Protein AF-A0A3R8VIB9-F1 (afdb_monomer_lite)

Foldseek 3Di:
DQLVVVLVVVPWDKDKDKDKDFQCQLVQWDAQLNVLCVVFRGKIKIWMWIWTDDPQFAIKIKIKIKIQGPWQVSQVVSLVQVVDPPRIDGRRDDPVPCVQVDDFDCPLKDWDDDTRITMIMTMGGTDPDDTPPCNSVVSVVSVPD

pLDDT: mean 82.76, std 10.41, range [47.41, 95.5]

Radius of gyration: 14.97 Å; chains: 1; bounding box: 38×25×40 Å

Sequence (145 aa):
MRAVARWKARGYRVEVEERRQVGACGATAYGTVKRFFASHPRRTLHRFLDDLHKPRGGSVVVAASTVDMPDVEPADQFTDLVDAHGTGNVLVLPEEFQTYRVRFTGHRYDSWLEDTLATHIQVEPAGGREPGLFTTTEVMRLARW

Secondary structure (DSSP, 8-state):
-THHHHHHHTT-EEEEEEEEEESGGGTTB-HHHHHHHHH----EEEEEEEEEEETTTEEEEEEEEEEE-SSHHHHHHHHHHHHSTTS--B----GGGGGG-----SSSEEEEEETTEEEEEEEEESTTSPPPHHHHHHHHHHH--

Organism: NCBI:txid2492662

Structure (mmCIF, N/CA/C/O backbone):
data_AF-A0A3R8VIB9-F1
#
_entry.id   AF-A0A3R8VIB9-F1
#
loop_
_atom_site.group_PDB
_atom_site.id
_atom_site.type_symbol
_atom_site.label_atom_id
_atom_site.label_alt_id
_atom_site.label_comp_id
_atom_site.label_asym_id
_atom_site.label_entity_id
_atom_site.label_seq_id
_atom_site.pdbx_PDB_ins_code
_atom_site.Cartn_x
_atom_site.Cartn_y
_atom_site.Cartn_z
_atom_site.occupancy
_atom_site.B_iso_or_equiv
_atom_site.auth_seq_id
_atom_site.auth_comp_id
_atom_site.auth_asym_id
_atom_site.auth_atom_id
_atom_site.pdbx_PDB_model_num
ATOM 1 N N . MET A 1 1 ? 9.510 6.167 2.430 1.00 67.81 1 MET A N 1
ATOM 2 C CA . MET A 1 1 ? 9.654 4.742 2.837 1.00 67.81 1 MET A CA 1
ATOM 3 C C . MET A 1 1 ? 11.130 4.319 2.844 1.00 67.81 1 MET A C 1
ATOM 5 O O . MET A 1 1 ? 11.864 4.761 1.965 1.00 67.81 1 MET A O 1
ATOM 9 N N . ARG A 1 2 ? 11.591 3.465 3.783 1.00 78.19 2 ARG A N 1
ATOM 10 C CA . ARG A 1 2 ? 13.001 2.985 3.826 1.00 78.19 2 ARG A CA 1
ATOM 11 C C . ARG A 1 2 ? 13.422 2.220 2.555 1.00 78.19 2 ARG A C 1
ATOM 13 O O . ARG A 1 2 ? 14.588 2.261 2.166 1.00 78.19 2 ARG A O 1
ATOM 20 N N . ALA A 1 3 ? 12.459 1.611 1.864 1.00 86.44 3 ALA A N 1
ATOM 21 C CA . ALA A 1 3 ? 12.652 0.882 0.610 1.00 86.44 3 ALA A CA 1
ATOM 22 C C . ALA A 1 3 ? 13.315 1.700 -0.508 1.00 86.44 3 ALA A C 1
ATOM 24 O O . ALA A 1 3 ? 14.139 1.158 -1.242 1.00 86.44 3 ALA A O 1
ATOM 25 N N . VAL A 1 4 ? 13.041 3.008 -0.597 1.00 88.12 4 VAL A N 1
ATOM 26 C CA . VAL A 1 4 ? 13.590 3.879 -1.654 1.00 88.12 4 VAL A CA 1
ATOM 27 C C . VAL A 1 4 ? 15.118 3.859 -1.659 1.00 88.12 4 VAL A C 1
ATOM 29 O O . VAL A 1 4 ? 15.741 3.730 -2.713 1.00 88.12 4 VAL A O 1
ATOM 32 N N . ALA A 1 5 ? 15.741 3.940 -0.480 1.00 90.12 5 ALA A N 1
ATOM 33 C CA . ALA A 1 5 ? 17.196 3.899 -0.360 1.00 90.12 5 ALA A CA 1
ATOM 34 C C . ALA A 1 5 ? 17.767 2.551 -0.829 1.00 90.12 5 ALA A C 1
ATOM 36 O O . ALA A 1 5 ? 18.795 2.510 -1.505 1.00 90.12 5 ALA A O 1
ATOM 37 N N . ARG A 1 6 ? 17.072 1.450 -0.528 1.00 92.12 6 ARG A N 1
ATOM 38 C CA . ARG A 1 6 ? 17.483 0.093 -0.909 1.00 92.12 6 ARG A CA 1
ATOM 39 C C . ARG A 1 6 ? 17.341 -0.157 -2.406 1.00 92.12 6 ARG A C 1
ATOM 41 O O . ARG A 1 6 ? 18.248 -0.723 -3.015 1.00 92.12 6 ARG A O 1
ATOM 48 N N . TRP A 1 7 ? 16.258 0.314 -3.024 1.00 92.19 7 TRP A N 1
ATOM 49 C CA . TRP A 1 7 ? 16.106 0.261 -4.478 1.00 92.19 7 TRP A CA 1
ATOM 50 C C . TRP A 1 7 ? 17.202 1.076 -5.175 1.00 92.19 7 TRP A C 1
ATOM 52 O O . TRP A 1 7 ? 17.873 0.558 -6.069 1.00 92.19 7 TRP A O 1
ATOM 62 N N . LYS A 1 8 ? 17.491 2.299 -4.710 1.00 91.69 8 LYS A N 1
ATOM 63 C CA . LYS A 1 8 ? 18.607 3.101 -5.243 1.00 91.69 8 LYS A CA 1
ATOM 64 C C . LYS A 1 8 ? 19.954 2.381 -5.104 1.00 91.69 8 LYS A C 1
ATOM 66 O O . LYS A 1 8 ? 20.691 2.284 -6.083 1.00 91.69 8 LYS A O 1
ATOM 71 N N . ALA A 1 9 ? 20.243 1.791 -3.941 1.00 92.31 9 ALA A N 1
ATOM 72 C CA . ALA A 1 9 ? 21.464 1.011 -3.712 1.00 92.31 9 ALA A CA 1
ATOM 73 C C . ALA A 1 9 ? 21.586 -0.212 -4.642 1.00 92.31 9 ALA A C 1
ATOM 75 O O . ALA A 1 9 ? 22.690 -0.638 -4.978 1.00 92.31 9 ALA A O 1
ATOM 76 N N . ARG A 1 10 ? 20.457 -0.760 -5.109 1.00 91.25 10 ARG A N 1
ATOM 77 C CA . ARG A 1 10 ? 20.412 -1.877 -6.061 1.00 91.25 10 ARG A CA 1
ATOM 78 C C . ARG A 1 10 ? 20.484 -1.444 -7.536 1.00 91.25 10 ARG A C 1
ATOM 80 O O . ARG A 1 10 ? 20.451 -2.293 -8.433 1.00 91.25 10 ARG A O 1
ATOM 87 N N . GLY A 1 11 ? 20.629 -0.143 -7.792 1.00 90.81 11 GLY A N 1
ATOM 88 C CA . GLY A 1 11 ? 20.794 0.436 -9.125 1.00 90.81 11 GLY A CA 1
ATOM 89 C C . GLY A 1 11 ? 19.483 0.783 -9.832 1.00 90.81 11 GLY A C 1
ATOM 90 O O . GLY A 1 11 ? 19.488 0.945 -11.053 1.00 90.81 11 GLY A O 1
ATOM 91 N N . TYR A 1 12 ? 18.368 0.877 -9.102 1.00 91.25 12 TYR A N 1
ATOM 92 C CA . TYR A 1 12 ? 17.132 1.432 -9.648 1.00 91.25 12 TYR A CA 1
ATOM 93 C C . TYR A 1 12 ? 17.227 2.958 -9.697 1.00 91.25 12 TYR A C 1
ATOM 95 O O . TYR A 1 12 ? 17.620 3.602 -8.721 1.00 91.25 12 TYR A O 1
ATOM 103 N N . ARG A 1 13 ? 16.823 3.541 -10.827 1.00 90.50 13 ARG A N 1
ATOM 104 C CA . ARG A 1 13 ? 16.376 4.936 -10.845 1.00 90.50 13 ARG A CA 1
ATOM 105 C C . ARG A 1 13 ? 14.964 4.953 -10.271 1.00 90.50 13 ARG A C 1
ATOM 107 O O . ARG A 1 13 ? 14.156 4.126 -10.678 1.00 90.50 13 ARG A O 1
ATOM 114 N N . VAL A 1 14 ? 14.726 5.828 -9.299 1.00 88.50 14 VAL A N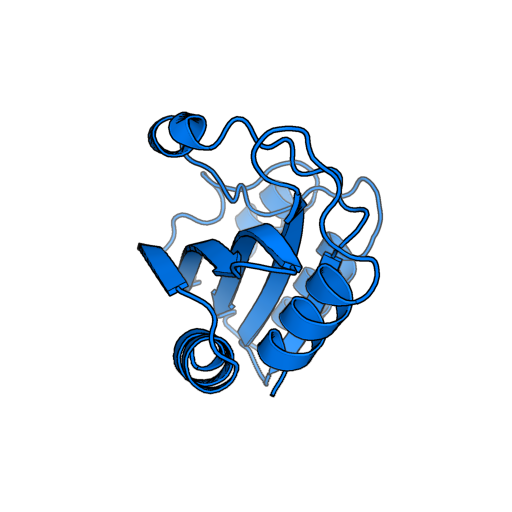 1
ATOM 115 C CA . VAL A 1 14 ? 13.464 5.905 -8.554 1.00 88.50 14 VAL A CA 1
ATOM 116 C C . VAL A 1 14 ? 12.936 7.326 -8.663 1.00 88.50 14 VAL A C 1
ATOM 118 O O . VAL A 1 14 ? 13.600 8.252 -8.184 1.00 88.50 14 VAL A O 1
ATOM 121 N N . GLU A 1 15 ? 11.769 7.476 -9.273 1.00 85.06 15 GLU A N 1
ATOM 122 C CA . GLU A 1 15 ? 10.972 8.702 -9.249 1.00 85.06 15 GLU A CA 1
ATOM 123 C C . GLU A 1 15 ? 9.828 8.493 -8.258 1.00 85.06 15 GLU A C 1
ATOM 125 O O . GLU A 1 15 ? 9.075 7.533 -8.386 1.00 85.06 15 GLU A O 1
ATOM 130 N N . VAL A 1 16 ? 9.766 9.341 -7.230 1.00 78.81 16 VAL A N 1
ATOM 131 C CA . VAL A 1 16 ? 8.868 9.177 -6.080 1.00 78.81 16 VAL A CA 1
ATOM 132 C C . VAL A 1 16 ? 7.800 10.255 -6.124 1.00 78.81 16 VAL A C 1
ATOM 134 O O . VAL A 1 16 ? 8.125 11.442 -6.168 1.00 78.81 16 VAL A O 1
ATOM 137 N N . GLU A 1 17 ? 6.547 9.850 -5.993 1.00 76.38 17 GLU A N 1
ATOM 138 C CA . GLU A 1 17 ? 5.427 10.730 -5.696 1.00 76.38 17 GLU A CA 1
ATOM 139 C C . GLU A 1 17 ? 4.744 10.258 -4.406 1.00 76.38 17 GLU A C 1
ATOM 141 O O . GLU A 1 17 ? 4.327 9.107 -4.276 1.00 76.38 17 GLU A O 1
ATOM 146 N N . GLU A 1 18 ? 4.621 11.141 -3.414 1.00 76.56 18 GLU A N 1
ATOM 147 C CA . GLU A 1 18 ? 4.083 10.777 -2.102 1.00 76.56 18 GLU A CA 1
ATOM 148 C C . GLU A 1 18 ? 2.989 11.730 -1.618 1.00 76.56 18 GLU A C 1
ATOM 150 O O . GLU A 1 18 ? 3.015 12.936 -1.869 1.00 76.56 18 GLU A O 1
ATOM 155 N N . ARG A 1 19 ? 2.005 11.188 -0.892 1.00 73.44 19 ARG A N 1
ATOM 156 C CA . ARG A 1 19 ? 0.959 11.974 -0.231 1.00 73.44 19 ARG A CA 1
ATOM 157 C C . ARG A 1 19 ? 0.668 11.434 1.163 1.00 73.44 19 ARG A C 1
ATOM 159 O O . ARG A 1 19 ? 0.257 10.286 1.333 1.00 73.44 19 ARG A O 1
ATOM 166 N N . ARG A 1 20 ? 0.774 12.315 2.159 1.00 73.44 20 ARG A N 1
ATOM 167 C CA . ARG A 1 20 ? 0.373 12.055 3.546 1.00 73.44 20 ARG A CA 1
ATOM 168 C C . ARG A 1 20 ? -0.930 12.774 3.871 1.00 73.44 20 ARG A C 1
ATOM 170 O O . ARG A 1 20 ? -1.066 13.962 3.590 1.00 73.44 20 ARG A O 1
ATOM 177 N N . GLN A 1 21 ? -1.884 12.066 4.467 1.00 70.94 21 GLN A N 1
ATOM 178 C CA . GLN A 1 21 ? -3.194 12.605 4.831 1.00 70.94 21 GLN A CA 1
ATOM 179 C C . GLN A 1 21 ? -3.637 12.056 6.193 1.00 70.94 21 GLN A C 1
ATOM 181 O O . GLN A 1 21 ? -3.585 10.854 6.446 1.00 70.94 21 GLN A O 1
ATOM 186 N N . VAL A 1 22 ? -4.113 12.934 7.075 1.00 66.62 22 VAL A N 1
ATOM 187 C CA . VAL A 1 22 ? -4.721 12.545 8.358 1.00 66.62 22 VAL A CA 1
ATOM 188 C C . VAL A 1 22 ? -6.234 12.413 8.165 1.00 66.62 22 VAL A C 1
ATOM 190 O O . VAL A 1 22 ? -6.844 13.263 7.523 1.00 66.62 22 VAL A O 1
ATOM 193 N N . GLY A 1 23 ? -6.850 11.341 8.676 1.00 64.62 23 GLY A N 1
ATOM 194 C CA . GLY A 1 23 ? -8.314 11.167 8.685 1.00 64.62 23 GLY A CA 1
ATOM 195 C C . GLY A 1 23 ? -8.983 10.838 7.337 1.00 64.62 23 GLY A C 1
ATOM 196 O O . GLY A 1 23 ? -10.181 10.565 7.302 1.00 64.62 23 GLY A O 1
ATOM 197 N N . ALA A 1 24 ? -8.244 10.797 6.225 1.00 67.75 24 ALA A N 1
ATOM 198 C CA . ALA A 1 24 ? -8.819 10.639 4.883 1.00 67.75 24 ALA A CA 1
ATOM 199 C C . ALA A 1 24 ? -9.135 9.188 4.464 1.00 67.75 24 ALA A C 1
ATOM 201 O O . ALA A 1 24 ? -9.740 8.992 3.410 1.00 67.75 24 ALA A O 1
ATOM 202 N N . CYS A 1 25 ? -8.786 8.160 5.255 1.00 75.81 25 CYS A N 1
ATOM 203 C CA . CYS A 1 25 ? -8.808 6.779 4.741 1.00 75.81 25 CYS A CA 1
ATOM 204 C C . CYS A 1 25 ? -10.201 6.276 4.335 1.00 75.81 25 CYS A C 1
ATOM 206 O O . CYS A 1 25 ? -10.300 5.418 3.472 1.00 75.81 25 CYS A O 1
ATOM 208 N N . GLY A 1 26 ? -11.284 6.834 4.890 1.00 78.81 26 GLY A N 1
ATOM 209 C CA . GLY A 1 26 ? -12.646 6.478 4.471 1.00 78.81 26 GLY A CA 1
ATOM 210 C C . GLY A 1 26 ? -13.011 7.030 3.087 1.00 78.81 26 GLY A C 1
ATOM 211 O O . GLY A 1 26 ? -13.725 6.379 2.327 1.00 78.81 26 GLY A O 1
ATOM 212 N N . ALA A 1 27 ? -12.502 8.214 2.735 1.00 81.38 27 ALA A N 1
ATOM 213 C CA . ALA A 1 27 ? -12.693 8.807 1.412 1.00 81.38 27 ALA A CA 1
ATOM 214 C C . ALA A 1 27 ? -11.809 8.128 0.355 1.00 81.38 27 ALA A C 1
ATOM 216 O O . ALA A 1 27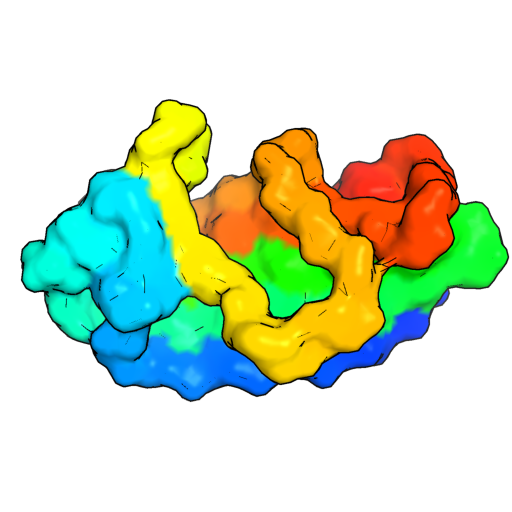 ? -12.167 8.084 -0.818 1.00 81.38 27 ALA A O 1
ATOM 217 N N . THR A 1 28 ? -10.679 7.563 0.781 1.00 82.62 28 THR A N 1
ATOM 218 C CA . THR A 1 28 ? -9.697 6.904 -0.083 1.00 82.62 28 THR A CA 1
ATOM 219 C C . THR A 1 28 ? -9.730 5.384 0.047 1.00 82.62 28 THR A C 1
ATOM 221 O O . THR A 1 28 ? -8.712 4.748 -0.178 1.00 82.62 28 THR A O 1
ATOM 224 N N . ALA A 1 29 ? -10.861 4.781 0.411 1.00 87.31 29 ALA A N 1
ATOM 225 C CA . ALA A 1 29 ? -11.032 3.329 0.463 1.00 87.31 29 ALA A CA 1
ATOM 226 C C . ALA A 1 29 ? -12.340 2.894 -0.196 1.00 87.31 29 ALA A C 1
ATOM 228 O O . ALA A 1 29 ? -13.273 3.685 -0.360 1.00 87.31 29 ALA A O 1
ATOM 229 N N . TYR A 1 30 ? -12.422 1.613 -0.544 1.00 87.56 30 TYR A N 1
ATOM 230 C CA . TYR A 1 30 ? -13.605 0.995 -1.142 1.00 87.56 30 TYR A CA 1
ATOM 231 C C . TYR A 1 30 ? -13.925 -0.357 -0.487 1.00 87.56 30 TYR A C 1
ATOM 233 O O . TYR A 1 30 ? -13.180 -0.845 0.361 1.00 87.56 30 TYR A O 1
ATOM 241 N N . GLY A 1 31 ? -15.073 -0.944 -0.833 1.00 90.06 31 GLY A N 1
ATOM 242 C CA . GLY A 1 31 ? -15.498 -2.245 -0.305 1.00 90.06 31 GLY A CA 1
ATOM 243 C C . GLY A 1 31 ? -15.771 -2.261 1.207 1.00 90.06 31 GLY A C 1
ATOM 244 O O . GLY A 1 31 ? -16.228 -1.279 1.796 1.00 90.06 31 GLY A O 1
ATOM 245 N N . THR A 1 32 ? -15.507 -3.406 1.834 1.00 93.12 32 THR A N 1
ATOM 246 C CA . THR A 1 32 ? -15.556 -3.624 3.286 1.00 93.12 32 THR A CA 1
ATOM 247 C C . THR A 1 32 ? -14.524 -2.786 4.029 1.00 93.12 32 THR A C 1
ATOM 249 O O . THR A 1 32 ? -14.856 -2.256 5.086 1.00 93.12 32 THR A O 1
ATOM 252 N N . VAL A 1 33 ? -13.340 -2.559 3.458 1.00 91.50 33 VAL A N 1
ATOM 253 C CA . VAL A 1 33 ? -12.314 -1.685 4.055 1.00 91.50 33 VAL A CA 1
ATOM 254 C C . VAL A 1 33 ? -12.850 -0.272 4.302 1.00 91.50 33 VAL A C 1
ATOM 256 O O . VAL A 1 33 ? -12.654 0.297 5.374 1.00 91.50 33 VAL A O 1
ATOM 259 N N . LYS A 1 34 ? -13.630 0.284 3.363 1.00 90.88 34 LYS A N 1
ATOM 260 C CA . LYS A 1 34 ? -14.297 1.582 3.563 1.00 90.88 34 LYS A CA 1
ATOM 261 C C . LYS A 1 34 ? -15.229 1.586 4.780 1.00 90.88 34 LYS A C 1
ATOM 263 O O . LYS A 1 34 ? -15.274 2.574 5.510 1.00 90.88 34 LYS A O 1
ATOM 268 N N . ARG A 1 35 ? -15.973 0.495 4.998 1.00 91.44 35 ARG A N 1
ATOM 269 C CA . ARG A 1 35 ? -16.883 0.341 6.147 1.00 91.44 35 ARG A CA 1
ATOM 270 C C . ARG A 1 35 ? -16.117 0.178 7.453 1.00 91.44 35 ARG A C 1
ATOM 272 O O . ARG A 1 35 ? -16.455 0.843 8.424 1.00 91.44 35 ARG A O 1
ATOM 279 N N . PHE A 1 36 ? -15.055 -0.622 7.452 1.00 91.69 36 PHE A N 1
ATOM 280 C CA . PHE A 1 36 ? -14.137 -0.753 8.584 1.00 91.69 36 PHE A CA 1
ATOM 281 C C . PHE A 1 36 ? -13.551 0.608 8.986 1.00 91.69 36 PHE A C 1
ATOM 283 O O . PHE A 1 36 ? -13.440 0.961 10.159 1.00 91.69 36 PHE A O 1
ATOM 290 N N . PHE A 1 37 ? -13.262 1.443 7.996 1.00 90.06 37 PHE A N 1
ATOM 291 C CA . PHE A 1 37 ? -12.823 2.803 8.227 1.00 90.06 37 PHE A CA 1
ATOM 292 C C . PHE A 1 37 ? -13.924 3.764 8.713 1.00 90.06 37 PHE A C 1
ATOM 294 O O . PHE A 1 37 ? -13.610 4.826 9.254 1.00 90.06 37 PHE A O 1
ATOM 301 N N . ALA A 1 38 ? -15.205 3.436 8.606 1.00 88.31 38 ALA A N 1
ATOM 302 C CA . ALA A 1 38 ? -16.243 4.242 9.245 1.00 88.31 38 ALA A CA 1
ATOM 303 C C . ALA A 1 38 ? -16.233 4.072 10.778 1.00 88.31 38 ALA A C 1
ATOM 305 O O . ALA A 1 38 ? -16.503 5.034 11.490 1.00 88.31 38 ALA A O 1
ATOM 306 N N . SER A 1 39 ? -15.856 2.891 11.287 1.00 87.25 39 SER A N 1
ATOM 307 C CA . SER A 1 39 ? -15.806 2.602 12.729 1.00 87.25 39 SER A CA 1
ATOM 308 C C . SER A 1 39 ? -14.484 2.984 13.414 1.00 87.25 39 SER A C 1
ATOM 310 O O . SER A 1 39 ? -14.445 3.041 14.638 1.00 87.25 39 SER A O 1
ATOM 312 N N . HIS A 1 40 ? -13.422 3.307 12.660 1.00 84.69 40 HIS A N 1
ATOM 313 C CA . HIS A 1 40 ? -12.073 3.579 13.205 1.00 84.69 40 HIS A CA 1
ATOM 314 C C . HIS A 1 40 ? -11.475 4.954 12.811 1.00 84.69 40 HIS A C 1
ATOM 316 O O . HIS A 1 40 ? -10.397 5.007 12.218 1.00 84.69 40 HIS A O 1
ATOM 322 N N . PRO A 1 41 ? -12.140 6.096 13.067 1.00 71.50 41 PRO A N 1
ATOM 323 C CA . PRO A 1 41 ? -11.877 7.377 12.387 1.00 71.50 41 PRO A CA 1
ATOM 324 C C . PRO A 1 41 ? -10.510 8.036 12.655 1.00 71.50 41 PRO A C 1
ATOM 326 O O . PRO A 1 41 ? -10.079 8.870 11.857 1.00 71.50 41 PRO A O 1
ATOM 329 N N . ARG A 1 42 ? -9.816 7.693 13.749 1.00 67.44 42 ARG A N 1
ATOM 330 C CA . ARG A 1 42 ? -8.493 8.248 14.084 1.00 67.44 42 ARG A CA 1
ATOM 331 C C . ARG A 1 42 ? -7.391 7.372 13.502 1.00 67.44 42 ARG A C 1
ATOM 333 O O . ARG A 1 42 ? -7.110 6.310 14.039 1.00 67.44 42 ARG A O 1
ATOM 340 N N . ARG A 1 43 ? -6.805 7.823 12.396 1.00 78.62 43 ARG A N 1
ATOM 341 C CA . ARG A 1 43 ? -5.759 7.103 11.662 1.00 78.62 43 ARG A CA 1
ATOM 342 C C . ARG A 1 43 ? -5.015 8.038 10.724 1.00 78.62 43 ARG A C 1
ATOM 344 O O . ARG A 1 43 ? -5.582 9.022 10.224 1.00 78.62 43 ARG A O 1
ATOM 351 N N . THR A 1 44 ? -3.762 7.703 10.461 1.00 82.00 44 THR A N 1
ATOM 352 C CA . THR A 1 44 ? -2.934 8.420 9.492 1.00 82.00 44 THR A CA 1
ATOM 353 C C . THR A 1 44 ? -2.729 7.538 8.279 1.00 82.00 44 THR A C 1
ATOM 355 O O . THR A 1 44 ? -2.309 6.397 8.416 1.00 82.00 44 THR A O 1
ATOM 358 N N . LEU A 1 45 ? -3.010 8.073 7.094 1.00 83.81 45 LEU A N 1
ATOM 359 C CA . LEU A 1 45 ? -2.725 7.406 5.835 1.00 83.81 45 LEU A CA 1
ATOM 360 C C . LEU A 1 45 ? -1.524 8.061 5.176 1.00 83.81 45 LEU A C 1
ATOM 362 O O . LEU A 1 45 ? -1.500 9.270 4.930 1.00 83.81 45 LEU A O 1
ATOM 366 N N . HIS A 1 46 ? -0.556 7.235 4.827 1.00 84.44 46 HIS A N 1
ATOM 367 C CA . HIS A 1 46 ? 0.503 7.596 3.914 1.00 84.44 46 HIS A CA 1
ATOM 368 C C . HIS A 1 46 ? 0.369 6.774 2.642 1.00 84.44 46 HIS A C 1
ATOM 370 O O . HIS A 1 46 ? 0.254 5.556 2.706 1.00 84.44 46 HIS A O 1
ATOM 376 N N . ARG A 1 47 ? 0.379 7.426 1.484 1.00 83.88 47 ARG A N 1
ATOM 377 C CA . ARG A 1 47 ? 0.404 6.762 0.180 1.00 83.88 47 ARG A CA 1
ATOM 378 C C . ARG A 1 47 ? 1.657 7.175 -0.567 1.00 83.88 47 ARG A C 1
ATOM 380 O O . ARG A 1 47 ? 2.066 8.334 -0.493 1.00 83.88 47 ARG A O 1
ATOM 387 N N . PHE A 1 48 ? 2.256 6.221 -1.254 1.00 81.38 48 PHE A N 1
ATOM 388 C CA . PHE A 1 48 ? 3.460 6.404 -2.046 1.00 81.38 48 PHE A CA 1
ATOM 389 C C . PHE A 1 48 ? 3.258 5.720 -3.395 1.00 81.38 48 PHE A C 1
ATOM 391 O O . PHE A 1 48 ? 2.709 4.615 -3.450 1.00 81.38 48 PHE A O 1
ATOM 398 N N . LEU A 1 49 ? 3.705 6.376 -4.457 1.00 82.00 49 LEU A N 1
ATOM 399 C CA . LEU A 1 49 ? 3.862 5.785 -5.771 1.00 82.00 49 LEU A CA 1
ATOM 400 C C . LEU A 1 49 ? 5.305 5.995 -6.227 1.00 82.00 49 LEU A C 1
ATOM 402 O O . LEU A 1 49 ? 5.807 7.115 -6.180 1.00 82.00 49 LEU A O 1
ATOM 406 N N . ASP A 1 50 ? 5.960 4.933 -6.677 1.00 80.56 50 ASP A N 1
ATOM 407 C CA . ASP A 1 50 ? 7.329 4.996 -7.173 1.00 80.56 50 ASP A CA 1
ATOM 408 C C . ASP A 1 50 ? 7.417 4.392 -8.581 1.00 80.56 50 ASP A C 1
ATOM 410 O O . ASP A 1 50 ? 7.037 3.237 -8.783 1.00 80.56 50 ASP A O 1
ATOM 414 N N . ASP A 1 51 ? 7.961 5.133 -9.547 1.00 85.44 51 ASP A N 1
ATOM 415 C CA . ASP A 1 51 ? 8.398 4.572 -10.832 1.00 85.44 51 ASP A CA 1
ATOM 416 C C . ASP A 1 51 ? 9.855 4.126 -10.706 1.00 85.44 51 ASP A C 1
ATOM 418 O O . ASP A 1 51 ? 10.776 4.918 -10.464 1.00 85.44 51 ASP A O 1
ATOM 422 N N . LEU A 1 52 ? 10.056 2.817 -10.813 1.00 87.25 52 LEU A N 1
ATOM 423 C CA . LEU A 1 52 ? 11.347 2.165 -10.705 1.00 87.25 52 LEU A CA 1
ATOM 424 C C . LEU A 1 52 ? 11.793 1.720 -12.084 1.00 87.25 52 LEU A C 1
ATOM 426 O O . LEU A 1 52 ? 11.244 0.779 -12.654 1.00 87.25 52 LEU A O 1
ATOM 430 N N . HIS A 1 53 ? 12.888 2.298 -12.561 1.00 86.19 53 HIS A N 1
ATOM 431 C CA . HIS A 1 53 ? 13.493 1.916 -13.827 1.00 86.19 53 HIS A CA 1
ATOM 432 C C . HIS A 1 53 ? 14.873 1.284 -13.636 1.00 86.19 53 HIS A C 1
ATOM 434 O O . HIS A 1 53 ? 15.771 1.864 -13.011 1.00 86.19 53 HIS A O 1
ATOM 440 N N . LYS A 1 54 ? 15.086 0.119 -14.265 1.00 81.81 54 LYS A N 1
ATOM 441 C CA . LYS A 1 54 ? 16.396 -0.540 -14.343 1.00 81.81 54 LYS A CA 1
ATOM 442 C C . LYS A 1 54 ? 16.774 -0.821 -15.805 1.00 81.81 54 LYS A C 1
ATOM 444 O O . LYS A 1 54 ? 16.030 -1.530 -16.485 1.00 81.81 54 LYS A O 1
ATOM 449 N N . PRO A 1 55 ? 17.965 -0.395 -16.284 1.00 73.88 55 PRO A N 1
ATOM 450 C CA . PRO A 1 55 ? 18.345 -0.489 -17.702 1.00 73.88 55 PRO A CA 1
ATOM 451 C C . PRO A 1 55 ? 18.224 -1.880 -18.346 1.00 73.88 55 PRO A C 1
ATOM 453 O O . PRO A 1 55 ? 17.983 -1.983 -19.543 1.00 73.88 55 PRO A O 1
ATOM 456 N N . ARG A 1 56 ? 18.394 -2.960 -17.570 1.00 72.50 56 ARG A N 1
ATOM 457 C CA . ARG A 1 56 ? 18.277 -4.358 -18.037 1.00 72.50 56 ARG A CA 1
ATOM 458 C C . ARG A 1 56 ? 17.140 -5.143 -17.362 1.00 72.50 56 ARG A C 1
ATOM 460 O O . ARG A 1 56 ? 17.062 -6.350 -17.543 1.00 72.50 56 ARG A O 1
ATOM 467 N N . GLY A 1 57 ? 16.304 -4.483 -16.553 1.00 68.69 57 GLY A N 1
ATOM 468 C CA . GLY A 1 57 ? 15.289 -5.131 -15.705 1.00 68.69 57 GLY A CA 1
ATOM 469 C C . GLY A 1 57 ? 13.841 -4.748 -16.018 1.00 68.69 57 GLY A C 1
ATOM 470 O O . GLY A 1 57 ? 12.932 -5.409 -15.517 1.00 68.69 57 GLY A O 1
ATOM 471 N N . GLY A 1 58 ? 13.634 -3.730 -16.857 1.00 79.31 58 GLY A N 1
ATOM 472 C CA . GLY A 1 58 ? 12.320 -3.140 -17.121 1.00 79.31 58 GLY A CA 1
ATOM 473 C C . GLY A 1 58 ? 11.979 -2.008 -16.150 1.00 79.31 58 GLY A C 1
ATOM 474 O O . GLY A 1 58 ? 12.771 -1.680 -15.260 1.00 79.31 58 GLY A O 1
ATOM 475 N N . SER A 1 59 ? 10.810 -1.406 -16.365 1.00 85.06 59 SER A N 1
ATOM 476 C CA . SER A 1 59 ? 10.211 -0.428 -15.456 1.00 85.06 59 SER A CA 1
ATOM 477 C C . SER A 1 59 ? 9.048 -1.064 -14.706 1.00 85.06 59 SER A C 1
ATOM 479 O O . SER A 1 59 ? 8.275 -1.826 -15.295 1.00 85.06 59 SER A O 1
ATOM 481 N N . VAL A 1 60 ? 8.917 -0.747 -13.424 1.00 87.88 60 VAL A N 1
ATOM 482 C CA . VAL A 1 60 ? 7.763 -1.129 -12.609 1.00 87.88 60 VAL A CA 1
ATOM 483 C C . VAL A 1 60 ? 7.248 0.079 -11.853 1.00 87.88 60 VAL A C 1
ATOM 485 O O . VAL A 1 60 ? 8.029 0.927 -11.435 1.00 87.88 60 VAL A O 1
ATOM 488 N N . VAL A 1 61 ? 5.940 0.121 -11.644 1.00 87.56 61 VAL A N 1
ATOM 489 C CA . VAL A 1 61 ? 5.306 1.086 -10.753 1.00 87.56 61 VAL A CA 1
ATOM 490 C C . VAL A 1 61 ? 4.992 0.382 -9.449 1.00 87.56 61 VAL A C 1
ATOM 492 O O . VAL A 1 61 ? 4.379 -0.688 -9.438 1.00 87.56 61 VAL A O 1
ATOM 495 N N . VAL A 1 62 ? 5.425 0.987 -8.355 1.00 88.19 62 VAL A N 1
ATOM 496 C CA . VAL A 1 62 ? 5.193 0.513 -7.000 1.00 88.19 62 VAL A CA 1
ATOM 497 C C . VAL A 1 62 ? 4.179 1.422 -6.341 1.00 88.19 62 VAL A C 1
ATOM 499 O O . VAL A 1 62 ? 4.346 2.630 -6.314 1.00 88.19 62 VAL A O 1
ATOM 502 N N . ALA A 1 63 ? 3.131 0.826 -5.805 1.00 86.81 63 ALA A N 1
ATOM 503 C CA . ALA A 1 63 ? 2.057 1.459 -5.071 1.00 86.81 63 ALA A CA 1
ATOM 504 C C . ALA A 1 63 ? 2.130 0.987 -3.626 1.00 86.81 63 ALA A C 1
ATOM 506 O O . ALA A 1 63 ? 1.998 -0.207 -3.385 1.00 86.81 63 ALA A O 1
ATOM 507 N N . ALA A 1 64 ? 2.311 1.891 -2.670 1.00 87.19 64 ALA A N 1
ATOM 508 C CA . ALA A 1 64 ? 2.289 1.552 -1.254 1.00 87.19 64 ALA A CA 1
ATOM 509 C C . ALA A 1 64 ? 1.292 2.424 -0.492 1.00 87.19 64 ALA A C 1
ATOM 511 O O . ALA A 1 64 ? 1.190 3.632 -0.717 1.00 87.19 64 ALA A O 1
ATOM 512 N N . SER A 1 65 ? 0.588 1.818 0.456 1.00 87.38 65 SER A N 1
ATOM 513 C CA . SER A 1 65 ? -0.197 2.530 1.456 1.00 87.38 65 SER A CA 1
ATOM 514 C C . SER A 1 65 ? 0.160 2.033 2.842 1.00 87.38 65 SER A C 1
ATOM 516 O O . SER A 1 65 ? 0.138 0.831 3.091 1.00 87.38 65 SER A O 1
ATOM 518 N N . THR A 1 66 ? 0.425 2.970 3.738 1.00 89.12 66 THR A N 1
ATOM 519 C CA . THR A 1 66 ? 0.669 2.710 5.147 1.00 89.12 66 THR A CA 1
ATOM 520 C C . THR A 1 66 ? -0.427 3.376 5.966 1.00 89.12 66 THR A C 1
ATOM 522 O O . THR A 1 66 ? -0.686 4.572 5.797 1.00 89.12 66 THR A O 1
ATOM 525 N N . VAL A 1 67 ? -1.074 2.613 6.840 1.00 90.62 67 VAL A N 1
ATOM 526 C CA . VAL A 1 67 ? -2.130 3.087 7.731 1.00 90.62 67 VAL A CA 1
ATOM 527 C C . VAL A 1 67 ? -1.685 2.871 9.165 1.00 90.62 67 VAL A C 1
ATOM 529 O O . VAL A 1 67 ? -1.496 1.741 9.597 1.00 90.62 67 VAL A O 1
ATOM 532 N N . ASP A 1 68 ? -1.527 3.972 9.890 1.00 91.50 68 ASP A N 1
ATOM 533 C CA . ASP A 1 68 ? -1.307 3.944 11.332 1.00 91.50 68 ASP A CA 1
ATOM 534 C C . ASP A 1 68 ? -2.663 3.902 12.039 1.00 91.50 68 ASP A C 1
ATOM 536 O O . ASP A 1 68 ? -3.479 4.828 11.898 1.00 91.50 68 ASP A O 1
ATOM 540 N N . MET A 1 69 ? -2.911 2.791 12.721 1.00 90.00 69 MET A N 1
ATOM 541 C CA . MET A 1 69 ? -4.146 2.466 13.423 1.00 90.00 69 MET A CA 1
ATOM 542 C C . MET A 1 69 ? -4.039 2.841 14.908 1.00 90.00 69 MET A C 1
ATOM 544 O O . MET A 1 69 ? -2.948 3.033 15.430 1.00 90.00 69 MET A O 1
ATOM 548 N N . PRO A 1 70 ? -5.165 2.992 15.626 1.00 88.75 70 PRO A N 1
ATOM 549 C CA . PRO A 1 70 ? -5.117 3.412 17.026 1.00 88.75 70 PRO A CA 1
ATOM 550 C C . PRO A 1 70 ? -4.534 2.354 17.977 1.00 88.75 70 PRO A C 1
ATOM 552 O O . PRO A 1 70 ? -4.116 2.720 19.070 1.00 88.75 70 PRO A O 1
ATOM 555 N N . ASP A 1 71 ? -4.550 1.076 17.588 1.00 91.38 71 ASP A N 1
ATOM 556 C CA . ASP A 1 71 ? -4.066 -0.066 18.373 1.00 91.38 71 ASP A CA 1
ATOM 557 C C . ASP A 1 71 ? -3.714 -1.231 17.418 1.00 91.38 71 ASP A C 1
ATOM 559 O O . ASP A 1 71 ? -4.060 -1.191 16.232 1.00 91.38 71 ASP A O 1
ATOM 563 N N . VAL A 1 72 ? -3.036 -2.257 17.930 1.00 94.06 72 VAL A N 1
ATOM 564 C CA . VAL A 1 72 ? -2.592 -3.461 17.220 1.00 94.06 72 VAL A CA 1
ATOM 565 C C . VAL A 1 72 ? -3.781 -4.294 16.746 1.00 94.06 72 VAL A C 1
ATOM 567 O O . VAL A 1 72 ? -3.808 -4.704 15.593 1.00 94.06 72 VAL A O 1
ATOM 570 N N . GLU A 1 73 ? -4.804 -4.498 17.583 1.00 94.00 73 GLU A N 1
ATOM 571 C CA . GLU A 1 73 ? -5.984 -5.302 17.217 1.00 94.00 73 GLU A CA 1
ATOM 572 C C . GLU A 1 73 ? -6.706 -4.789 15.950 1.00 94.00 73 GLU A C 1
ATOM 574 O O . GLU A 1 73 ? -6.892 -5.562 15.009 1.00 94.00 73 GLU A O 1
ATOM 579 N N . PRO A 1 74 ? -7.091 -3.503 15.835 1.00 92.50 74 PRO A N 1
ATOM 580 C CA . PRO A 1 74 ? -7.689 -3.002 14.604 1.00 92.50 74 PRO A CA 1
ATOM 581 C C . PRO A 1 74 ? -6.683 -2.929 13.442 1.00 92.50 74 PRO A C 1
ATOM 583 O O . PRO A 1 74 ? -7.107 -2.904 12.289 1.00 92.50 74 PRO A O 1
ATOM 586 N N . ALA A 1 75 ? -5.372 -2.893 13.697 1.00 93.75 75 ALA A N 1
ATOM 587 C CA . ALA A 1 75 ? -4.365 -2.980 12.639 1.00 93.75 75 ALA A CA 1
ATOM 588 C C . ALA A 1 75 ? -4.276 -4.389 12.033 1.00 93.75 75 ALA A C 1
ATOM 590 O O . ALA A 1 75 ? -4.204 -4.531 10.810 1.00 93.75 75 ALA A O 1
ATOM 591 N N . ASP A 1 76 ? -4.368 -5.411 12.878 1.00 95.50 76 ASP A N 1
ATOM 592 C CA . ASP A 1 76 ? -4.439 -6.820 12.496 1.00 95.50 76 ASP A CA 1
ATOM 593 C C . ASP A 1 76 ? -5.722 -7.102 11.701 1.00 95.50 76 ASP A C 1
ATOM 595 O O . ASP A 1 76 ? -5.662 -7.508 10.544 1.00 95.50 76 ASP A O 1
ATOM 599 N N . GLN A 1 77 ? -6.885 -6.697 12.231 1.00 94.81 77 GLN A N 1
ATOM 600 C CA . GLN A 1 77 ? -8.173 -6.814 11.529 1.00 94.81 77 GLN A CA 1
ATOM 601 C C . GLN A 1 77 ? -8.184 -6.089 10.177 1.00 94.81 77 GLN A C 1
ATOM 603 O O . GLN A 1 77 ? -8.804 -6.546 9.215 1.00 94.81 77 GLN A O 1
ATOM 608 N N . PHE A 1 78 ? -7.539 -4.923 10.097 1.00 93.31 78 PHE A N 1
ATOM 609 C CA . PHE A 1 78 ? -7.410 -4.197 8.840 1.00 93.31 78 PHE A CA 1
ATOM 610 C C . PHE A 1 78 ? -6.550 -4.966 7.832 1.00 93.31 78 PHE A C 1
ATOM 612 O O . PHE A 1 78 ? -6.946 -5.050 6.668 1.00 93.31 78 PHE A O 1
ATOM 619 N N . THR A 1 79 ? -5.428 -5.538 8.277 1.00 93.62 79 THR A N 1
ATOM 620 C CA . THR A 1 79 ? -4.518 -6.343 7.448 1.00 93.62 79 THR A CA 1
ATOM 621 C C . THR A 1 79 ? -5.223 -7.595 6.922 1.00 93.62 79 THR A C 1
ATOM 623 O O . THR A 1 79 ? -5.253 -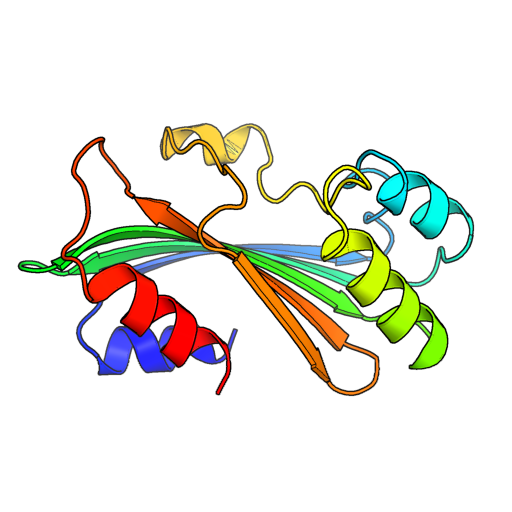7.813 5.712 1.00 93.62 79 THR A O 1
ATOM 626 N N . ASP A 1 80 ? -5.923 -8.326 7.790 1.00 94.94 80 ASP A N 1
ATOM 627 C CA . ASP A 1 80 ? -6.744 -9.480 7.407 1.00 94.94 80 ASP A CA 1
ATOM 628 C C . ASP A 1 80 ? -7.801 -9.119 6.361 1.00 94.94 80 ASP A C 1
ATOM 630 O O . ASP A 1 80 ? -8.045 -9.864 5.406 1.00 94.94 80 ASP A O 1
ATOM 634 N N . LEU A 1 81 ? -8.442 -7.956 6.525 1.00 93.44 81 LEU A N 1
ATOM 635 C CA . LEU A 1 81 ? -9.423 -7.486 5.561 1.00 93.44 81 LEU A CA 1
ATOM 636 C C . LEU A 1 81 ? -8.782 -7.284 4.198 1.00 93.44 81 LEU A C 1
ATOM 638 O O . LEU A 1 81 ? -9.301 -7.832 3.238 1.00 93.44 81 LEU A O 1
ATOM 642 N N . VAL A 1 82 ? -7.702 -6.517 4.077 1.00 90.38 82 VAL A N 1
ATOM 643 C CA . VAL A 1 82 ? -7.113 -6.214 2.759 1.00 90.38 82 VAL A CA 1
ATOM 644 C C . VAL A 1 82 ? -6.442 -7.413 2.090 1.00 90.38 82 VAL A C 1
ATOM 646 O O . VAL A 1 82 ? -6.397 -7.451 0.859 1.00 90.38 82 VAL A O 1
ATOM 649 N N . ASP A 1 83 ? -5.982 -8.392 2.869 1.00 92.06 83 ASP A N 1
ATOM 650 C CA . ASP A 1 83 ? -5.421 -9.648 2.360 1.00 92.06 83 ASP A CA 1
ATOM 651 C C . ASP A 1 83 ? -6.516 -10.595 1.843 1.00 92.06 83 ASP A C 1
ATOM 653 O O . ASP A 1 83 ? -6.300 -11.392 0.923 1.00 92.06 83 ASP A O 1
ATOM 657 N N . ALA A 1 84 ? -7.730 -10.489 2.391 1.00 91.56 84 ALA A N 1
ATOM 658 C CA . ALA A 1 84 ? -8.876 -11.252 1.931 1.00 91.56 84 ALA A CA 1
ATOM 659 C C . ALA A 1 84 ? -9.395 -10.733 0.579 1.00 91.56 84 ALA A C 1
ATOM 661 O O . ALA A 1 84 ? -9.864 -9.604 0.426 1.00 91.56 84 ALA A O 1
ATOM 662 N N . HIS A 1 85 ? -9.388 -11.600 -0.434 1.00 86.44 85 HIS A N 1
ATOM 663 C CA . HIS A 1 85 ? -9.846 -11.237 -1.772 1.00 86.44 85 HIS A CA 1
ATOM 664 C C . HIS A 1 85 ? -11.312 -10.748 -1.779 1.00 86.44 85 HIS A C 1
ATOM 666 O O . HIS A 1 85 ? -12.221 -11.431 -1.310 1.00 86.44 85 HIS A O 1
ATOM 672 N N . GLY A 1 86 ? -11.563 -9.586 -2.395 1.00 85.88 86 GLY A N 1
ATOM 673 C CA . GLY A 1 86 ? -12.913 -9.041 -2.612 1.00 85.88 86 GLY A CA 1
ATOM 674 C C . GLY A 1 86 ? -13.466 -8.152 -1.490 1.00 85.88 86 GLY A C 1
ATOM 675 O O . GLY A 1 86 ? -14.563 -7.608 -1.624 1.00 85.88 86 GLY A O 1
ATOM 676 N N . THR A 1 87 ? -12.720 -7.935 -0.411 1.00 90.00 87 THR A N 1
ATOM 677 C CA . THR A 1 87 ? -13.091 -7.028 0.697 1.00 90.00 87 THR A CA 1
ATOM 678 C C . THR A 1 87 ? -12.767 -5.555 0.410 1.00 90.00 87 THR A C 1
ATOM 680 O O . THR A 1 87 ? -13.257 -4.670 1.113 1.00 90.00 87 THR A O 1
ATOM 683 N N . GLY A 1 88 ? -11.994 -5.268 -0.637 1.00 85.88 88 GLY A N 1
ATOM 684 C CA . GLY A 1 88 ? -11.564 -3.923 -1.016 1.00 85.88 88 GLY A CA 1
ATOM 685 C C . GLY A 1 88 ? -10.192 -3.545 -0.459 1.00 85.88 88 GLY A C 1
ATOM 686 O O . GLY A 1 88 ? -9.506 -4.359 0.142 1.00 85.88 88 GLY A O 1
ATOM 687 N N . ASN A 1 89 ? -9.767 -2.304 -0.703 1.00 85.69 89 ASN A N 1
ATOM 688 C CA . ASN A 1 89 ? -8.459 -1.801 -0.277 1.00 85.69 89 ASN A CA 1
ATOM 689 C C . ASN A 1 89 ? -8.487 -0.264 -0.131 1.00 85.69 89 ASN A C 1
ATOM 691 O O . ASN A 1 89 ? -9.505 0.389 -0.395 1.00 85.69 89 ASN A O 1
ATOM 695 N N . VAL A 1 90 ? -7.363 0.327 0.267 1.00 85.31 90 VAL A N 1
ATOM 696 C CA . VAL A 1 90 ? -7.082 1.754 0.112 1.00 85.31 90 VAL A CA 1
ATOM 697 C C . VAL A 1 90 ? -6.808 2.044 -1.368 1.00 85.31 90 VAL A C 1
ATOM 699 O O . VAL A 1 90 ? -6.029 1.363 -2.029 1.00 85.31 90 VAL A O 1
ATOM 702 N N . LEU A 1 91 ? -7.453 3.074 -1.909 1.00 76.75 91 LEU A N 1
ATOM 703 C CA . LEU A 1 91 ? -7.170 3.613 -3.233 1.00 76.75 91 LEU A CA 1
ATOM 704 C C . LEU A 1 91 ? -5.747 4.157 -3.260 1.00 76.75 91 LEU A C 1
ATOM 706 O O . LEU A 1 91 ? -5.438 5.170 -2.623 1.00 76.75 91 LEU A O 1
ATOM 710 N N . VAL A 1 92 ? -4.896 3.504 -4.041 1.00 65.25 92 VAL A N 1
ATOM 711 C CA . VAL A 1 92 ? -3.506 3.930 -4.172 1.00 65.25 92 VAL A CA 1
ATOM 712 C C . VAL A 1 92 ? -3.386 5.164 -5.075 1.00 65.25 92 VAL A C 1
ATOM 714 O O . VAL A 1 92 ? -2.644 6.082 -4.740 1.00 65.25 92 VAL A O 1
ATOM 717 N N . LEU A 1 93 ? -4.186 5.254 -6.147 1.00 63.47 93 LEU A N 1
ATOM 718 C CA . LEU A 1 93 ? -4.093 6.320 -7.154 1.00 63.47 93 LEU A CA 1
ATOM 719 C C . LEU A 1 93 ? -5.245 7.339 -7.065 1.00 63.47 93 LEU A C 1
ATOM 721 O O . LEU A 1 93 ? -6.409 6.979 -7.254 1.00 63.47 93 LEU A O 1
ATOM 725 N N . PRO A 1 94 ? -4.940 8.623 -6.837 1.00 56.00 94 PRO A N 1
ATOM 726 C CA . PRO A 1 94 ? -5.704 9.751 -7.369 1.00 56.00 94 PRO A CA 1
ATOM 727 C C . PRO A 1 94 ? -5.632 9.834 -8.903 1.00 56.00 94 PRO A C 1
ATOM 729 O O . PRO A 1 94 ? -4.699 9.326 -9.520 1.00 56.00 94 PRO A O 1
ATOM 732 N N . GLU A 1 95 ? -6.593 10.528 -9.513 1.00 54.00 95 GLU A N 1
ATOM 733 C CA . GLU A 1 95 ? -6.706 10.758 -10.965 1.00 54.00 95 GLU A CA 1
ATOM 734 C C . GLU A 1 95 ? -5.427 11.349 -11.598 1.00 54.00 95 GLU A C 1
ATOM 736 O O . GLU A 1 95 ? -5.097 11.054 -12.743 1.00 54.00 95 GLU A O 1
ATOM 741 N N . GLU A 1 96 ? -4.652 12.109 -10.821 1.00 47.41 96 GLU A N 1
ATOM 742 C CA . GLU A 1 96 ? -3.384 12.727 -11.237 1.00 47.41 96 GLU A CA 1
ATOM 743 C C . GLU A 1 96 ? -2.279 11.708 -11.570 1.00 47.41 96 GLU A C 1
ATOM 745 O O . GLU A 1 96 ? -1.396 11.988 -12.376 1.00 47.41 96 GLU A O 1
ATOM 750 N N . PHE A 1 97 ? -2.348 10.500 -11.005 1.00 53.00 97 PHE A N 1
ATOM 751 C CA . PHE A 1 97 ? -1.356 9.446 -11.222 1.00 53.00 97 PHE A CA 1
ATOM 752 C C . PHE A 1 97 ? -1.674 8.563 -12.449 1.00 53.00 97 PHE A C 1
ATOM 754 O O . PHE A 1 97 ? -0.989 7.574 -12.718 1.00 53.00 97 PHE A O 1
ATOM 761 N N . GLN A 1 98 ? -2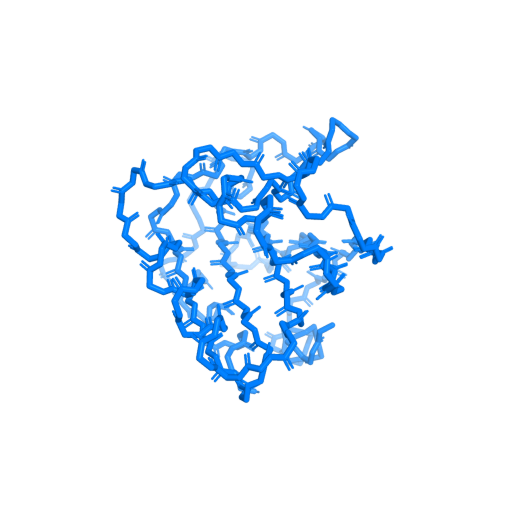.701 8.910 -13.239 1.00 56.03 98 GLN A N 1
ATOM 762 C CA . GLN A 1 98 ? -3.043 8.220 -14.494 1.00 56.03 98 GLN A CA 1
ATOM 763 C C . GLN A 1 98 ? -1.926 8.274 -15.556 1.00 56.03 98 GLN A C 1
ATOM 765 O O . GLN A 1 98 ? -1.950 7.482 -16.503 1.00 56.03 98 GLN A O 1
ATOM 770 N N . THR A 1 99 ? -0.923 9.144 -15.382 1.00 60.94 99 THR A N 1
ATOM 771 C CA . THR A 1 99 ? 0.278 9.248 -16.231 1.00 60.94 99 THR A CA 1
ATOM 772 C C . THR A 1 99 ? 0.974 7.901 -16.439 1.00 60.94 99 THR A C 1
ATOM 774 O O . THR A 1 99 ? 1.465 7.622 -17.533 1.00 60.94 99 THR A O 1
ATOM 777 N N . TYR A 1 100 ? 0.943 7.018 -15.438 1.00 63.44 100 TYR A N 1
ATOM 778 C CA . TYR A 1 100 ? 1.663 5.748 -15.479 1.00 63.44 100 TYR A CA 1
ATOM 779 C C . TYR A 1 100 ? 0.970 4.645 -16.301 1.00 63.44 100 TYR A C 1
ATOM 781 O O . TYR A 1 100 ? 1.597 3.630 -16.598 1.00 63.44 100 TYR A O 1
ATOM 789 N N . ARG A 1 101 ? -0.302 4.820 -16.712 1.00 70.38 101 ARG A N 1
ATOM 790 C CA . ARG A 1 101 ? -1.103 3.830 -17.481 1.00 70.38 101 ARG A CA 1
ATOM 791 C C . ARG A 1 101 ? -1.012 2.388 -16.943 1.00 70.38 101 ARG A C 1
ATOM 793 O O . ARG A 1 101 ? -1.098 1.426 -17.705 1.00 70.38 101 ARG A O 1
ATOM 800 N N . VAL A 1 102 ? -0.852 2.239 -15.630 1.00 76.69 102 VAL A N 1
ATOM 801 C CA . VAL A 1 102 ? -0.761 0.946 -14.949 1.00 76.69 102 VAL A CA 1
ATOM 802 C C . VAL A 1 102 ? -2.116 0.576 -14.361 1.00 76.69 102 VAL A C 1
ATOM 804 O O . VAL A 1 102 ? -2.770 1.386 -13.705 1.00 76.69 102 VAL A O 1
ATOM 807 N N . ARG A 1 103 ? -2.525 -0.680 -14.563 1.00 77.12 103 ARG A N 1
ATOM 808 C CA . ARG A 1 103 ? -3.653 -1.278 -13.848 1.00 77.12 103 ARG A CA 1
ATOM 809 C C . ARG A 1 103 ? -3.119 -2.142 -12.714 1.00 77.12 103 ARG A C 1
ATOM 811 O O . ARG A 1 103 ? -2.498 -3.167 -12.966 1.00 77.12 103 ARG A O 1
ATOM 818 N N . PHE A 1 104 ? -3.439 -1.759 -11.485 1.00 78.62 104 PHE A N 1
ATOM 819 C CA . PHE A 1 104 ? -3.190 -2.579 -10.307 1.00 78.62 104 PHE A CA 1
ATOM 820 C C . PHE A 1 104 ? -4.181 -3.751 -10.263 1.00 78.62 104 PHE A C 1
ATOM 822 O O . PHE A 1 104 ? -5.393 -3.557 -10.190 1.00 78.62 104 PHE A O 1
ATOM 829 N N . THR A 1 105 ? -3.654 -4.972 -10.367 1.00 77.94 105 THR A N 1
ATOM 830 C CA . THR A 1 105 ? -4.415 -6.230 -10.475 1.00 77.94 105 THR A CA 1
ATOM 831 C C . THR A 1 105 ? -4.601 -6.985 -9.157 1.00 77.94 105 THR A C 1
ATOM 833 O O . THR A 1 105 ? -5.571 -7.718 -9.007 1.00 77.94 105 THR A O 1
ATOM 836 N N . GLY A 1 106 ? -3.675 -6.817 -8.216 1.00 79.69 106 GLY A N 1
ATOM 837 C CA . GLY A 1 106 ? -3.577 -7.554 -6.957 1.00 79.69 106 GLY A CA 1
ATOM 838 C C . GLY A 1 106 ? -2.634 -8.759 -7.033 1.00 79.69 106 GLY A C 1
ATOM 839 O O . GLY A 1 106 ? -2.347 -9.362 -6.009 1.00 79.69 106 GLY A O 1
ATOM 840 N N . HIS A 1 107 ? -2.101 -9.111 -8.212 1.00 82.31 107 HIS A N 1
ATOM 841 C CA . HIS A 1 107 ? -1.282 -10.323 -8.380 1.00 82.31 107 HIS A CA 1
ATOM 842 C C . HIS A 1 107 ? 0.120 -10.244 -7.762 1.00 82.31 107 HIS A C 1
ATOM 844 O O . HIS A 1 107 ? 0.733 -11.270 -7.480 1.00 82.31 107 HIS A O 1
ATOM 850 N N . ARG A 1 108 ? 0.653 -9.034 -7.593 1.00 86.88 108 ARG A N 1
ATOM 851 C CA . ARG A 1 108 ? 2.011 -8.763 -7.096 1.00 86.88 108 ARG A CA 1
ATOM 852 C C . ARG A 1 108 ? 1.908 -7.880 -5.862 1.00 86.88 108 ARG A C 1
ATOM 854 O O . ARG A 1 108 ? 2.310 -6.719 -5.876 1.00 86.88 108 ARG A O 1
ATOM 861 N N . TYR A 1 109 ? 1.265 -8.444 -4.855 1.00 88.19 109 TYR A N 1
ATOM 862 C CA . TYR A 1 109 ? 0.868 -7.793 -3.619 1.00 88.19 109 TYR A CA 1
ATOM 863 C C . TYR A 1 109 ? 1.609 -8.421 -2.435 1.00 88.19 109 TYR A C 1
ATOM 865 O O . TYR A 1 109 ? 1.903 -9.615 -2.458 1.00 88.19 109 TYR A O 1
ATOM 873 N N . ASP A 1 110 ? 1.925 -7.615 -1.428 1.00 90.69 110 ASP A N 1
ATOM 874 C CA . ASP A 1 110 ? 2.375 -8.073 -0.112 1.00 90.69 110 ASP A CA 1
ATOM 875 C C . ASP A 1 110 ? 1.892 -7.066 0.930 1.00 90.69 110 ASP A C 1
ATOM 877 O O . ASP A 1 110 ? 1.668 -5.883 0.640 1.00 90.69 110 ASP A O 1
ATOM 881 N N . SER A 1 111 ? 1.745 -7.551 2.147 1.00 91.44 111 SER A N 1
ATOM 882 C CA . SER A 1 111 ? 1.316 -6.775 3.292 1.00 91.44 111 SER A CA 1
ATOM 883 C C . SER A 1 111 ? 2.109 -7.200 4.515 1.00 91.44 111 SER A C 1
ATOM 885 O O . SER A 1 111 ? 2.642 -8.310 4.612 1.00 91.44 111 SER A O 1
ATOM 887 N N . TRP A 1 112 ? 2.253 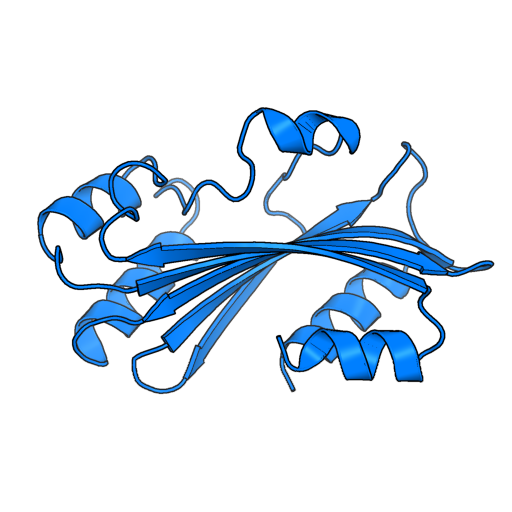-6.273 5.448 1.00 92.25 112 TRP A N 1
ATOM 888 C CA . TRP A 1 112 ? 2.812 -6.579 6.749 1.00 92.25 112 TRP A CA 1
ATOM 889 C C . TRP A 1 112 ? 2.344 -5.565 7.779 1.00 92.25 112 TRP A C 1
ATOM 891 O O . TRP A 1 112 ? 1.996 -4.426 7.456 1.00 92.25 112 TRP A O 1
ATOM 901 N N . LEU A 1 113 ? 2.381 -6.004 9.031 1.00 93.06 113 LEU A N 1
ATOM 902 C CA . LEU A 1 113 ? 2.054 -5.209 10.196 1.00 93.06 113 LEU A CA 1
ATOM 903 C C . LEU A 1 113 ? 3.310 -5.012 11.051 1.00 93.06 113 LEU A C 1
ATOM 905 O O . LEU A 1 113 ? 4.006 -5.976 11.373 1.00 93.06 113 LEU A O 1
ATOM 909 N N . GLU A 1 114 ? 3.586 -3.764 11.418 1.00 92.25 114 GLU A N 1
ATOM 910 C CA . GLU A 1 114 ? 4.592 -3.384 12.414 1.00 92.25 114 GLU A CA 1
ATOM 911 C C . GLU A 1 114 ? 3.882 -2.606 13.531 1.00 92.25 114 GLU A C 1
ATOM 913 O O . GLU A 1 114 ? 3.564 -1.430 13.365 1.00 92.25 114 GLU A O 1
ATOM 918 N N . ASP A 1 115 ? 3.593 -3.266 14.656 1.00 94.00 115 ASP A N 1
ATOM 919 C CA . ASP A 1 115 ? 2.781 -2.732 15.761 1.00 94.00 115 ASP A CA 1
ATOM 920 C C . ASP A 1 115 ? 1.394 -2.243 15.299 1.00 94.00 115 ASP A C 1
ATOM 922 O O . ASP A 1 115 ? 0.509 -3.049 15.028 1.00 94.00 115 ASP A O 1
ATOM 926 N N . THR A 1 116 ? 1.188 -0.928 15.204 1.00 93.50 116 THR A N 1
ATOM 927 C CA . THR A 1 116 ? -0.061 -0.303 14.734 1.00 93.50 116 THR A CA 1
ATOM 928 C C . THR A 1 116 ? -0.015 0.086 13.257 1.00 93.50 116 THR A C 1
ATOM 930 O O . THR A 1 116 ? -0.988 0.618 12.715 1.00 93.50 116 THR A O 1
ATOM 933 N N . LEU A 1 117 ? 1.121 -0.144 12.599 1.00 92.56 117 LEU A N 1
ATOM 934 C CA . LEU A 1 117 ? 1.426 0.345 11.267 1.00 92.56 117 LEU A CA 1
ATOM 935 C C . LEU A 1 117 ? 1.229 -0.761 10.228 1.00 92.56 117 LEU A C 1
ATOM 937 O O . LEU A 1 117 ? 2.125 -1.565 9.969 1.00 92.56 117 LEU A O 1
ATOM 941 N N . ALA A 1 118 ? 0.059 -0.781 9.601 1.00 92.44 118 ALA A N 1
ATOM 942 C CA . ALA A 1 118 ? -0.234 -1.704 8.512 1.00 92.44 118 ALA A CA 1
ATOM 943 C C . ALA A 1 118 ? 0.289 -1.134 7.190 1.00 92.44 118 ALA A C 1
ATOM 945 O O . ALA A 1 118 ? -0.057 -0.011 6.809 1.00 92.44 118 ALA A O 1
ATOM 946 N N . THR A 1 119 ? 1.127 -1.888 6.482 1.00 90.94 119 THR A N 1
ATOM 947 C CA . THR A 1 119 ? 1.638 -1.520 5.160 1.00 90.94 119 THR A CA 1
ATOM 948 C C . THR A 1 119 ? 1.173 -2.519 4.118 1.00 90.94 119 THR A C 1
ATOM 950 O O . THR A 1 119 ? 1.284 -3.725 4.303 1.00 90.94 119 THR A O 1
ATOM 953 N N . HIS A 1 120 ? 0.711 -1.994 2.989 1.00 89.12 120 HIS A N 1
ATOM 954 C CA . HIS A 1 120 ? 0.301 -2.770 1.827 1.00 89.12 120 HIS A CA 1
ATOM 955 C C . HIS A 1 120 ? 1.019 -2.223 0.615 1.00 89.12 120 HIS A C 1
ATOM 957 O O . HIS A 1 120 ? 1.038 -1.006 0.401 1.00 89.12 120 HIS A O 1
ATOM 963 N N . ILE A 1 121 ? 1.602 -3.113 -0.174 1.00 89.12 121 ILE A N 1
ATOM 964 C CA . ILE A 1 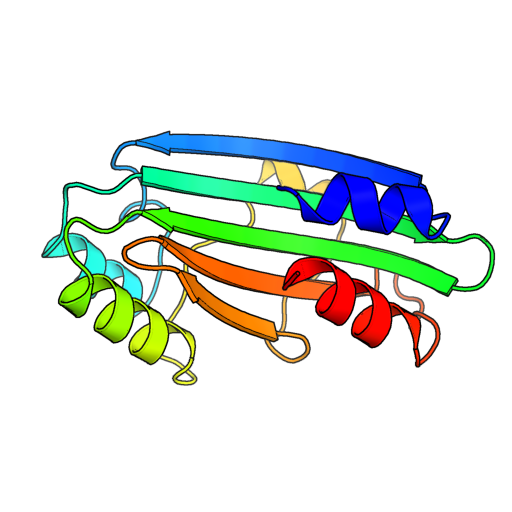121 ? 2.348 -2.750 -1.364 1.00 89.12 121 ILE A CA 1
ATOM 965 C C . ILE A 1 121 ? 1.888 -3.578 -2.548 1.00 89.12 121 ILE A C 1
ATOM 967 O O . ILE A 1 121 ? 1.552 -4.754 -2.430 1.00 89.12 121 ILE A O 1
ATOM 971 N N . GLN A 1 122 ? 1.907 -2.954 -3.713 1.00 88.69 122 GLN A N 1
ATOM 972 C CA . GLN A 1 122 ? 1.646 -3.608 -4.969 1.00 88.69 122 GLN A CA 1
ATOM 973 C C . GLN A 1 122 ? 2.620 -3.124 -6.031 1.00 88.69 122 GLN A C 1
ATOM 975 O O . GLN A 1 122 ? 2.950 -1.943 -6.097 1.00 88.69 122 GLN A O 1
ATOM 980 N N . VAL A 1 123 ? 3.075 -4.037 -6.881 1.00 88.69 123 VAL A N 1
ATOM 981 C CA . VAL A 1 123 ? 4.049 -3.737 -7.932 1.00 88.69 123 VAL A CA 1
ATOM 982 C C . VAL A 1 123 ? 3.497 -4.179 -9.267 1.00 88.69 123 VAL A C 1
ATOM 984 O O . VAL A 1 123 ? 3.102 -5.326 -9.414 1.00 88.69 123 VAL A O 1
ATOM 987 N N . GLU A 1 124 ? 3.521 -3.316 -10.270 1.00 86.19 124 GLU A N 1
ATOM 988 C CA . GLU A 1 124 ? 3.057 -3.680 -11.605 1.00 86.19 124 GLU A CA 1
ATOM 989 C C . GLU A 1 124 ? 4.053 -3.269 -12.695 1.00 86.19 124 GLU A C 1
ATOM 991 O O . GLU A 1 124 ? 4.739 -2.255 -12.562 1.00 86.19 124 GLU A O 1
ATOM 996 N N . PRO A 1 125 ? 4.139 -4.036 -13.793 1.00 84.94 125 PRO A N 1
ATOM 997 C CA . PRO A 1 125 ? 4.859 -3.652 -15.003 1.00 84.94 125 PRO A CA 1
ATOM 998 C C . PRO A 1 125 ? 4.436 -2.276 -15.527 1.00 84.94 125 PRO A C 1
ATOM 1000 O O . PRO A 1 125 ? 3.244 -2.017 -15.693 1.00 84.94 125 PRO A O 1
ATOM 1003 N N . ALA A 1 126 ? 5.403 -1.427 -15.874 1.00 79.88 126 ALA A N 1
ATOM 1004 C CA . ALA A 1 126 ? 5.142 -0.170 -16.572 1.00 79.88 126 ALA A CA 1
ATOM 1005 C C . ALA A 1 126 ? 5.350 -0.323 -18.091 1.00 79.88 126 ALA A C 1
ATOM 1007 O O . ALA A 1 126 ? 6.222 -1.065 -18.548 1.00 79.88 126 ALA A O 1
ATOM 1008 N N . GLY A 1 127 ? 4.574 0.412 -18.897 1.00 70.38 127 GLY A N 1
ATOM 1009 C CA . GLY A 1 127 ? 4.829 0.548 -20.340 1.00 70.38 127 GLY A CA 1
ATOM 1010 C C . GLY A 1 127 ? 4.567 -0.701 -21.195 1.00 70.38 127 GLY A C 1
ATOM 1011 O O . GLY A 1 127 ? 5.124 -0.816 -22.284 1.00 70.38 127 GLY A O 1
ATOM 1012 N N . GLY A 1 128 ? 3.744 -1.646 -20.723 1.00 62.34 128 GLY A N 1
ATOM 1013 C CA . GLY A 1 128 ? 3.287 -2.805 -21.507 1.00 62.34 128 GLY A CA 1
ATOM 1014 C C . GLY A 1 128 ? 4.350 -3.873 -21.792 1.00 62.34 128 GLY A C 1
ATOM 1015 O O . GLY A 1 128 ? 4.085 -4.816 -22.535 1.00 62.34 128 GLY A O 1
ATOM 1016 N N . ARG A 1 129 ? 5.547 -3.748 -21.210 1.00 65.88 129 ARG A N 1
ATOM 1017 C CA . ARG A 1 129 ? 6.613 -4.745 -21.308 1.00 65.88 129 ARG A CA 1
ATOM 1018 C C . ARG A 1 129 ? 6.729 -5.467 -19.973 1.00 65.88 129 ARG A C 1
ATOM 1020 O O . ARG A 1 129 ? 6.910 -4.819 -18.946 1.00 65.88 129 ARG A O 1
ATOM 1027 N N . GLU A 1 130 ? 6.643 -6.795 -19.990 1.00 68.25 130 GLU A N 1
ATOM 1028 C CA . GLU A 1 130 ? 6.887 -7.591 -18.786 1.00 68.25 130 GLU A CA 1
ATOM 1029 C C . GLU A 1 130 ? 8.307 -7.291 -18.268 1.00 68.25 130 GLU A C 1
ATOM 1031 O O . GLU A 1 130 ? 9.276 -7.364 -19.041 1.00 68.25 130 GLU A O 1
ATOM 1036 N N . PRO A 1 131 ? 8.458 -6.900 -16.991 1.00 71.81 131 PRO A N 1
ATOM 1037 C CA . PRO A 1 131 ? 9.759 -6.750 -16.378 1.00 71.81 131 PRO A CA 1
ATOM 1038 C C . PRO A 1 131 ? 10.441 -8.120 -16.342 1.00 71.81 131 PRO A C 1
ATOM 1040 O O . PRO A 1 131 ? 9.800 -9.167 -16.440 1.00 71.81 131 PRO A O 1
ATOM 1043 N N . GLY A 1 132 ? 11.767 -8.134 -16.204 1.00 70.44 132 GLY A N 1
ATOM 1044 C CA . GLY A 1 132 ? 12.478 -9.400 -16.026 1.00 70.44 132 GLY A CA 1
ATOM 1045 C C . GLY A 1 132 ? 11.880 -10.193 -14.856 1.00 70.44 132 GLY A C 1
ATOM 1046 O O . GLY A 1 132 ? 11.510 -9.592 -13.849 1.00 70.44 132 GLY A O 1
ATOM 1047 N N . LEU A 1 133 ? 11.826 -11.528 -14.968 1.00 65.56 133 LEU A N 1
ATOM 1048 C CA . LEU A 1 133 ? 11.183 -12.434 -13.995 1.00 65.56 133 LEU A CA 1
ATOM 1049 C C . LEU A 1 133 ? 11.577 -12.147 -12.530 1.00 65.56 133 LEU A C 1
ATOM 1051 O O . LEU A 1 133 ? 10.785 -12.330 -11.615 1.00 65.56 133 LEU A O 1
ATOM 1055 N N . PHE A 1 134 ? 12.798 -11.656 -12.312 1.00 77.50 134 PHE A N 1
ATOM 1056 C CA . PHE A 1 134 ? 13.338 -11.359 -10.986 1.00 77.50 134 PHE A CA 1
ATOM 1057 C C . PHE A 1 134 ? 13.135 -9.913 -10.517 1.00 77.50 134 PHE A C 1
ATOM 1059 O O . PHE A 1 134 ? 13.341 -9.640 -9.338 1.00 77.50 134 PHE A O 1
ATOM 1066 N N . THR A 1 135 ? 12.752 -8.982 -11.393 1.00 84.75 135 THR A N 1
ATOM 1067 C CA . THR A 1 135 ? 12.628 -7.555 -11.057 1.00 84.75 135 THR A CA 1
ATOM 1068 C C . THR A 1 135 ? 11.521 -7.326 -10.036 1.00 84.75 135 THR A C 1
ATOM 1070 O O . THR A 1 135 ? 11.780 -6.745 -8.988 1.00 84.75 135 THR A O 1
ATOM 1073 N N . THR A 1 136 ? 10.306 -7.820 -10.287 1.00 83.44 136 THR A N 1
ATOM 1074 C CA . THR A 1 136 ? 9.190 -7.655 -9.344 1.00 83.44 136 THR A CA 1
ATOM 1075 C C . THR A 1 136 ? 9.510 -8.297 -7.995 1.00 83.44 136 THR A C 1
ATOM 1077 O O . THR A 1 136 ? 9.352 -7.657 -6.961 1.00 83.44 136 THR A O 1
ATOM 1080 N N . THR A 1 137 ? 10.020 -9.532 -7.990 1.00 86.31 137 THR A N 1
ATOM 1081 C CA . THR A 1 137 ? 10.394 -10.234 -6.753 1.00 86.31 137 THR A CA 1
ATOM 1082 C C . THR A 1 137 ? 11.490 -9.498 -5.980 1.00 86.31 137 THR A C 1
ATOM 1084 O O . THR A 1 137 ? 11.417 -9.399 -4.758 1.00 86.31 137 THR A O 1
ATOM 1087 N N . GLU A 1 138 ? 12.497 -8.952 -6.670 1.00 89.75 138 GLU A N 1
ATOM 1088 C CA . GLU A 1 138 ? 13.554 -8.145 -6.052 1.00 89.75 138 GLU A CA 1
ATOM 1089 C C . GLU A 1 138 ? 12.987 -6.858 -5.440 1.00 89.75 138 GLU A C 1
ATOM 1091 O O . GLU A 1 138 ? 13.301 -6.546 -4.292 1.00 89.75 138 GLU A O 1
ATOM 1096 N N . VAL A 1 139 ? 12.125 -6.141 -6.168 1.00 89.94 139 VAL A N 1
ATOM 1097 C CA . VAL A 1 139 ? 11.480 -4.911 -5.684 1.00 89.94 139 VAL A CA 1
ATOM 1098 C C . VAL A 1 139 ? 10.653 -5.184 -4.430 1.00 89.94 139 VAL A C 1
ATOM 1100 O O . VAL A 1 139 ? 10.841 -4.483 -3.434 1.00 89.94 139 VAL A O 1
ATOM 1103 N N . MET A 1 140 ? 9.829 -6.236 -4.446 1.00 88.69 140 MET A N 1
ATOM 1104 C CA . MET A 1 140 ? 9.014 -6.666 -3.305 1.00 88.69 140 MET A CA 1
ATOM 1105 C C . MET A 1 140 ? 9.876 -7.046 -2.099 1.00 88.69 140 MET A C 1
ATOM 1107 O O . MET A 1 140 ? 9.661 -6.546 -0.998 1.00 88.69 140 MET A O 1
ATOM 1111 N N . ARG A 1 141 ? 10.925 -7.856 -2.302 1.00 89.62 141 ARG A N 1
ATOM 1112 C CA . ARG A 1 141 ? 11.851 -8.224 -1.221 1.00 89.62 141 ARG A CA 1
ATOM 1113 C C . ARG A 1 141 ? 12.502 -6.989 -0.599 1.00 89.62 141 ARG A C 1
ATOM 1115 O O . ARG A 1 141 ? 12.648 -6.930 0.613 1.00 89.62 141 ARG A O 1
ATOM 1122 N N . LEU A 1 142 ? 12.900 -6.006 -1.404 1.00 90.69 142 LEU A N 1
ATOM 1123 C CA . LEU A 1 142 ? 13.516 -4.777 -0.898 1.00 90.69 142 LEU A CA 1
ATOM 1124 C C . LEU A 1 142 ? 12.505 -3.835 -0.222 1.00 90.69 142 LEU A C 1
ATOM 1126 O O . LEU A 1 142 ? 12.923 -2.930 0.497 1.00 90.69 142 LEU A O 1
ATOM 1130 N N . ALA A 1 143 ? 11.197 -4.030 -0.393 1.00 88.00 143 ALA A N 1
ATOM 1131 C CA . ALA A 1 143 ? 10.189 -3.224 0.288 1.00 88.00 143 ALA A CA 1
ATOM 1132 C C . ALA A 1 143 ? 10.086 -3.545 1.788 1.00 88.00 143 ALA A C 1
ATOM 1134 O O . ALA A 1 143 ? 10.037 -2.620 2.596 1.00 88.00 143 ALA A O 1
ATOM 1135 N N . ARG A 1 144 ? 10.158 -4.831 2.149 1.00 81.44 144 ARG A N 1
ATOM 1136 C CA . ARG A 1 144 ? 9.831 -5.365 3.484 1.00 81.44 144 ARG A CA 1
ATOM 1137 C C . ARG A 1 144 ? 10.895 -5.174 4.586 1.00 81.44 144 ARG A C 1
ATOM 1139 O O . ARG A 1 144 ? 10.575 -5.385 5.746 1.00 81.44 144 ARG A O 1
ATOM 1146 N N . TRP A 1 145 ? 12.140 -4.802 4.252 1.00 58.47 145 TRP A N 1
ATOM 1147 C CA . TRP A 1 145 ? 13.290 -4.840 5.190 1.00 58.47 145 TRP A CA 1
ATOM 1148 C C . TRP A 1 145 ? 14.068 -3.535 5.290 1.00 58.47 145 TRP A C 1
ATOM 1150 O O . TRP A 1 145 ? 15.078 -3.393 4.566 1.00 58.47 145 TRP A O 1
#